Protein AF-A0A6N2B1T9-F1 (afdb_monomer)

pLDDT: mean 86.37, std 14.49, range [46.5, 98.12]

InterPro domains:
  IPR041469 Subtilisin-like protease, fibronectin type-III domain [PF17766] (3-60)

Secondary structure (DSSP, 8-state):
--SEEEEEESS-----STT-----EEEEEE----SS--EEEEEEEEE-TTSS-EEEEEEEEE-------

Radius of gyration: 16.35 Å; Cα contacts (8 Å, |Δi|>4): 71; chains: 1; bounding box: 41×28×44 Å

Sequence (69 aa):
MDEYKVSVAPHKLVIKEKYEKQSYKLRIEGLLLVDNNNLAYGSLSWVETSGKHIVKSPIVATTIRLDPL

Organism: Solanum chilense (NCBI:txid4083)

Mean predicted aligned error: 6.6 Å

Structure (mmCIF, N/CA/C/O backbone):
data_AF-A0A6N2B1T9-F1
#
_entry.id   AF-A0A6N2B1T9-F1
#
loop_
_atom_site.group_PDB
_atom_site.id
_atom_site.type_symbol
_atom_site.label_atom_id
_atom_site.label_alt_id
_atom_site.label_comp_id
_atom_site.label_asym_id
_atom_site.label_entity_id
_atom_site.label_seq_id
_atom_site.pdbx_PDB_ins_code
_atom_site.Cartn_x
_atom_site.Cartn_y
_atom_site.Cartn_z
_atom_site.occupancy
_atom_site.B_iso_or_equiv
_atom_site.auth_seq_id
_atom_site.auth_comp_id
_atom_site.auth_asym_id
_atom_site.auth_atom_id
_atom_site.pdbx_PDB_model_num
ATOM 1 N N . MET A 1 1 ? -2.946 -6.554 -18.750 1.00 46.50 1 MET A N 1
ATOM 2 C CA . MET A 1 1 ? -2.627 -6.379 -17.309 1.00 46.50 1 MET A CA 1
ATOM 3 C C . MET A 1 1 ? -1.341 -7.148 -17.004 1.00 46.50 1 MET A C 1
ATOM 5 O O . MET A 1 1 ? -1.195 -7.727 -15.937 1.00 46.50 1 MET A O 1
ATOM 9 N N . ASP A 1 2 ? -0.407 -7.146 -17.960 1.00 52.56 2 ASP A N 1
ATOM 10 C CA . ASP A 1 2 ? 0.603 -8.203 -18.102 1.00 52.56 2 ASP A CA 1
ATOM 11 C C . ASP A 1 2 ? 2.037 -7.675 -17.934 1.00 52.56 2 ASP A C 1
ATOM 13 O O . ASP A 1 2 ? 2.992 -8.412 -18.136 1.00 52.56 2 ASP A O 1
ATOM 17 N N . GLU A 1 3 ? 2.203 -6.410 -17.532 1.00 73.19 3 GLU A N 1
ATOM 18 C CA . GLU A 1 3 ? 3.522 -5.759 -17.439 1.00 73.19 3 GLU A CA 1
ATOM 19 C C . GLU A 1 3 ? 4.023 -5.577 -16.000 1.00 73.19 3 GLU A C 1
ATOM 21 O O . GLU A 1 3 ? 5.228 -5.638 -15.761 1.00 73.19 3 GLU A O 1
ATOM 26 N N . TYR A 1 4 ? 3.121 -5.408 -15.022 1.00 84.12 4 TYR A N 1
ATOM 27 C CA . TYR A 1 4 ? 3.488 -5.200 -13.618 1.00 84.12 4 TYR A CA 1
ATOM 28 C C . TYR A 1 4 ? 2.591 -5.987 -12.660 1.00 84.12 4 TYR A C 1
ATOM 30 O O . TYR A 1 4 ? 1.372 -5.812 -12.615 1.00 84.12 4 TYR A O 1
ATOM 38 N N . LYS A 1 5 ? 3.219 -6.812 -11.825 1.00 90.94 5 LYS A N 1
ATOM 39 C CA . LYS A 1 5 ? 2.614 -7.482 -10.679 1.00 90.94 5 LYS A CA 1
ATOM 40 C C . LYS A 1 5 ? 2.684 -6.565 -9.464 1.00 90.94 5 LYS A C 1
ATOM 42 O O . LYS A 1 5 ? 3.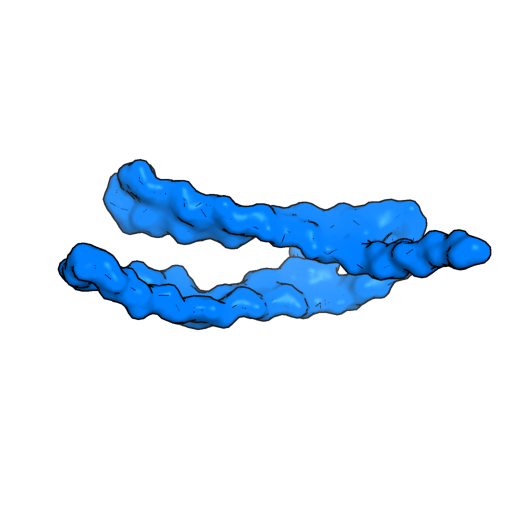763 -6.185 -9.014 1.00 90.94 5 LYS A O 1
ATOM 47 N N . VAL A 1 6 ? 1.524 -6.249 -8.898 1.00 92.00 6 VAL A N 1
ATOM 48 C CA . VAL A 1 6 ? 1.401 -5.418 -7.696 1.00 92.00 6 VAL A CA 1
ATOM 49 C C . VAL A 1 6 ? 0.864 -6.272 -6.555 1.00 92.00 6 VAL A C 1
ATOM 51 O O . VAL A 1 6 ? -0.110 -7.002 -6.720 1.00 92.00 6 VAL A O 1
ATOM 54 N N . SER A 1 7 ? 1.499 -6.198 -5.390 1.00 95.75 7 SER A N 1
ATOM 55 C CA . SER A 1 7 ? 1.067 -6.921 -4.192 1.00 95.75 7 SER A CA 1
ATOM 56 C C . SER A 1 7 ? 1.234 -6.067 -2.941 1.00 95.75 7 SER A C 1
ATOM 58 O O . SER A 1 7 ? 2.107 -5.202 -2.878 1.00 95.75 7 SER A O 1
ATOM 60 N N . VAL A 1 8 ? 0.385 -6.303 -1.941 1.00 97.94 8 VAL A N 1
ATOM 61 C CA . VAL A 1 8 ? 0.403 -5.578 -0.669 1.00 97.94 8 VAL A CA 1
ATOM 62 C C . VAL A 1 8 ? 0.323 -6.552 0.501 1.00 97.94 8 VAL A C 1
ATOM 64 O O . VAL A 1 8 ? -0.420 -7.532 0.448 1.00 97.94 8 VAL A O 1
ATOM 67 N N . ALA A 1 9 ? 1.095 -6.292 1.555 1.00 97.88 9 ALA A N 1
ATOM 68 C CA . ALA A 1 9 ? 1.075 -7.076 2.784 1.00 97.88 9 ALA A CA 1
ATOM 69 C C . ALA A 1 9 ? 1.126 -6.160 4.025 1.00 97.88 9 ALA A C 1
ATOM 71 O O . ALA A 1 9 ? 2.015 -5.307 4.098 1.00 97.88 9 ALA A O 1
ATOM 72 N N . PRO A 1 10 ? 0.221 -6.333 5.008 1.00 97.88 10 PRO A N 1
ATOM 73 C CA . PRO A 1 10 ? -0.950 -7.218 4.965 1.00 97.88 10 PRO A CA 1
ATOM 74 C C . PRO A 1 10 ? -2.001 -6.716 3.956 1.00 97.88 10 PRO A C 1
ATOM 76 O O . PRO A 1 10 ? -1.981 -5.554 3.568 1.00 97.88 10 PRO A O 1
ATOM 79 N N . HIS A 1 11 ? -2.939 -7.574 3.538 1.00 96.69 11 HIS A N 1
ATOM 80 C CA . HIS A 1 11 ? -4.027 -7.193 2.616 1.00 96.69 11 HIS A CA 1
ATOM 81 C C . HIS A 1 11 ? -5.214 -6.504 3.319 1.00 96.69 11 HIS A C 1
ATOM 83 O O . HIS A 1 11 ? -6.192 -6.125 2.679 1.00 96.69 11 HIS A O 1
ATOM 89 N N . LYS A 1 12 ? -5.178 -6.406 4.653 1.00 96.62 12 LYS A N 1
ATOM 90 C CA . LYS A 1 12 ? -6.198 -5.767 5.490 1.00 96.62 12 LYS A CA 1
ATOM 91 C C . LYS A 1 12 ? -5.509 -5.074 6.657 1.00 96.62 12 LYS A C 1
ATOM 93 O O . LYS A 1 12 ? -4.684 -5.685 7.331 1.00 96.62 12 LYS A O 1
ATOM 98 N N . LEU A 1 13 ? -5.893 -3.829 6.908 1.00 97.56 13 LEU A N 1
ATOM 99 C CA . LEU A 1 13 ? -5.471 -3.064 8.076 1.00 97.56 13 LEU A CA 1
ATOM 100 C C . LEU A 1 13 ? -6.653 -2.984 9.043 1.00 97.56 13 LEU A C 1
ATOM 102 O O . LEU A 1 13 ? -7.767 -2.654 8.636 1.00 97.56 13 LEU A O 1
ATOM 106 N N . VAL A 1 14 ? -6.425 -3.334 10.307 1.00 97.12 14 VAL A N 1
ATOM 107 C CA . VAL A 1 14 ? -7.432 -3.245 11.371 1.00 97.12 14 VAL A CA 1
ATOM 108 C C . VAL A 1 14 ? -7.018 -2.109 12.291 1.00 97.12 14 VAL A C 1
ATOM 110 O O . VAL A 1 14 ? -5.936 -2.159 12.861 1.00 97.12 14 VAL A O 1
ATOM 113 N N . ILE A 1 15 ? -7.873 -1.097 12.403 1.00 95.69 15 ILE A N 1
ATOM 114 C CA . ILE A 1 15 ? -7.684 0.075 13.260 1.00 95.69 15 ILE A CA 1
ATOM 115 C C . ILE A 1 15 ? -8.785 0.001 14.316 1.00 95.69 15 ILE A C 1
ATOM 117 O O . ILE A 1 15 ? -9.968 0.036 13.973 1.00 95.69 15 ILE A O 1
ATOM 121 N N . LYS A 1 16 ? -8.408 -0.184 15.578 1.00 96.31 16 LYS A N 1
ATOM 122 C CA . LYS A 1 16 ? -9.318 -0.356 16.717 1.00 96.31 16 LYS A CA 1
ATOM 123 C C . LYS A 1 16 ? -9.549 0.954 17.454 1.00 96.31 16 LYS A C 1
ATOM 125 O O . LYS A 1 16 ? -10.648 1.184 17.951 1.00 96.31 16 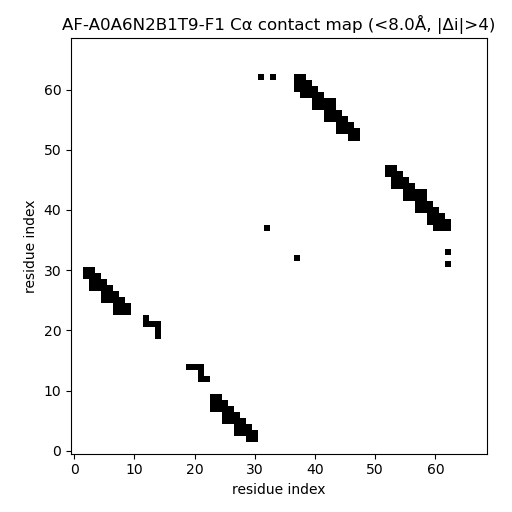LYS A O 1
ATOM 130 N N . GLU A 1 17 ? -8.525 1.801 17.512 1.00 96.75 17 GLU A N 1
ATOM 131 C CA . GLU A 1 17 ? -8.552 3.029 18.300 1.00 96.75 17 GLU A CA 1
ATOM 132 C C . GLU A 1 17 ? -8.243 4.267 17.460 1.00 96.75 17 GLU A C 1
ATOM 134 O O . GLU A 1 17 ? -7.559 4.229 16.432 1.00 96.75 17 GLU A O 1
ATOM 139 N N . LYS A 1 18 ? -8.756 5.413 17.913 1.00 96.62 18 LYS A N 1
ATOM 140 C CA . LYS A 1 18 ? -8.465 6.698 17.280 1.00 96.62 18 LYS A CA 1
ATOM 141 C C . LYS A 1 18 ? -6.957 6.956 17.356 1.00 96.62 18 LYS A C 1
ATOM 143 O O . LYS A 1 18 ? -6.368 6.835 18.422 1.00 96.62 18 LYS A O 1
ATOM 148 N N . TYR A 1 19 ? -6.367 7.369 16.234 1.00 97.31 19 TYR A N 1
ATOM 149 C CA . TYR A 1 19 ? -4.928 7.641 16.069 1.00 97.31 19 TYR A CA 1
ATOM 150 C C . TYR A 1 19 ? -4.006 6.415 16.019 1.00 97.31 19 TYR A C 1
ATOM 152 O O . TYR A 1 19 ? -2.794 6.592 15.870 1.00 97.31 19 TYR A O 1
ATOM 160 N N . GLU A 1 20 ? -4.543 5.194 16.074 1.00 98.06 20 GLU A N 1
ATOM 161 C CA . GLU A 1 20 ? -3.747 3.994 15.830 1.00 98.06 20 GLU A CA 1
ATOM 162 C C . GLU A 1 20 ? -3.150 4.033 14.415 1.00 98.06 20 GLU A C 1
ATOM 164 O O . GLU A 1 20 ? -3.833 4.311 13.424 1.00 98.06 20 GLU A O 1
ATOM 169 N N . LYS A 1 21 ? -1.845 3.771 14.327 1.00 97.56 21 LYS A N 1
ATOM 170 C CA . LYS A 1 21 ? -1.114 3.717 13.062 1.00 97.56 21 LYS A CA 1
ATOM 171 C C . LY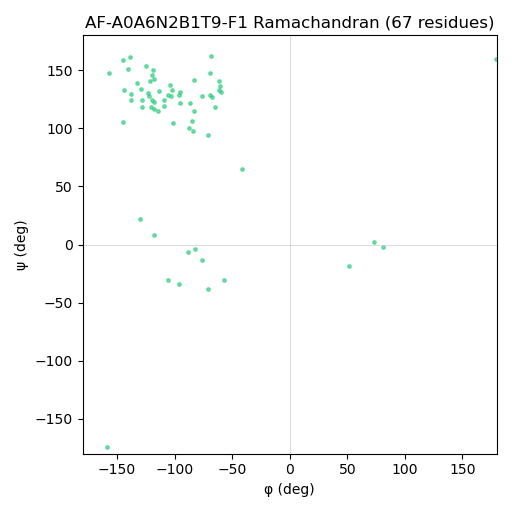S A 1 21 ? -0.899 2.267 12.673 1.00 97.56 21 LYS A C 1
ATOM 173 O O . LYS A 1 21 ? -0.437 1.464 13.476 1.00 97.56 21 LYS A O 1
ATOM 178 N N . GLN A 1 22 ? -1.182 1.970 11.415 1.00 97.94 22 GLN A N 1
ATOM 179 C CA . GLN A 1 22 ? -0.927 0.675 10.806 1.00 97.94 22 GLN A CA 1
ATOM 180 C C . GLN A 1 22 ? 0.045 0.843 9.639 1.00 97.94 22 GLN A C 1
ATOM 182 O O . GLN A 1 22 ? 0.070 1.886 8.984 1.00 97.94 22 GLN A O 1
ATOM 187 N N . SER A 1 23 ? 0.837 -0.195 9.386 1.00 97.75 23 SER A N 1
ATOM 188 C CA . SER A 1 23 ? 1.864 -0.199 8.345 1.00 97.75 23 SER A CA 1
ATOM 189 C C . SER A 1 23 ? 1.585 -1.297 7.330 1.00 97.75 23 SER A C 1
ATOM 191 O O . SER A 1 23 ? 1.116 -2.380 7.677 1.00 97.75 23 SER A O 1
ATOM 193 N N . TYR A 1 24 ? 1.919 -1.032 6.072 1.00 97.75 24 TYR A N 1
ATOM 194 C CA . TYR A 1 24 ? 1.861 -2.014 4.997 1.00 97.75 24 TYR A CA 1
ATOM 195 C C . TYR A 1 24 ? 3.085 -1.887 4.100 1.00 97.75 24 TYR A C 1
ATOM 197 O O . TYR A 1 24 ? 3.769 -0.862 4.082 1.00 97.75 24 TYR A O 1
ATOM 205 N N . LYS A 1 25 ? 3.353 -2.944 3.339 1.00 98.12 25 LYS A N 1
ATOM 206 C CA . LYS A 1 25 ? 4.395 -2.976 2.321 1.00 98.12 25 LYS A CA 1
ATOM 207 C C . LYS A 1 25 ? 3.749 -3.210 0.962 1.00 98.12 25 LYS A C 1
ATOM 209 O O . LYS A 1 25 ? 3.051 -4.204 0.781 1.00 98.12 25 LYS A O 1
ATOM 214 N N . LEU A 1 26 ? 3.981 -2.287 0.034 1.00 96.75 26 LEU A N 1
ATOM 215 C CA . LEU A 1 26 ? 3.619 -2.409 -1.375 1.00 96.75 26 LEU A CA 1
ATOM 216 C C . LEU A 1 26 ? 4.837 -2.935 -2.143 1.00 96.75 26 LEU A C 1
ATOM 218 O O . LEU A 1 26 ? 5.938 -2.40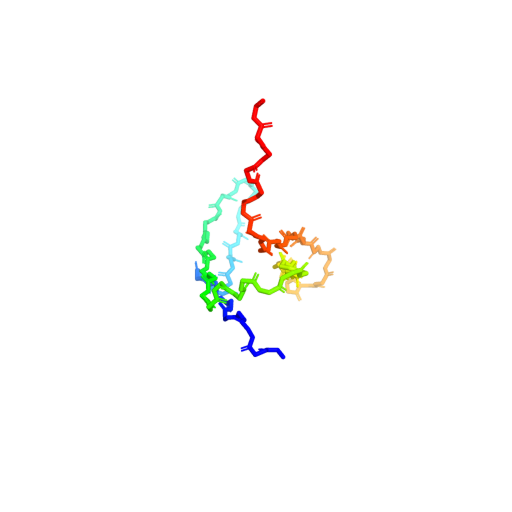9 -1.984 1.00 96.75 26 LEU A O 1
ATOM 222 N N . ARG A 1 27 ? 4.644 -3.963 -2.965 1.00 95.75 27 ARG A N 1
ATOM 223 C CA . ARG A 1 27 ? 5.668 -4.514 -3.856 1.00 95.75 27 ARG A CA 1
ATOM 224 C C . ARG A 1 27 ? 5.154 -4.458 -5.288 1.00 95.75 27 ARG A C 1
ATOM 226 O O . ARG A 1 27 ? 4.053 -4.931 -5.564 1.00 95.75 27 ARG A O 1
ATOM 233 N N . ILE A 1 28 ? 5.965 -3.883 -6.166 1.00 92.31 28 ILE A N 1
ATOM 234 C CA . ILE A 1 28 ? 5.712 -3.761 -7.600 1.00 92.31 28 ILE A CA 1
ATOM 235 C C . ILE A 1 28 ? 6.849 -4.505 -8.297 1.00 92.31 28 ILE A C 1
ATOM 237 O O . ILE A 1 28 ? 8.016 -4.231 -8.028 1.00 92.31 28 ILE A O 1
ATOM 24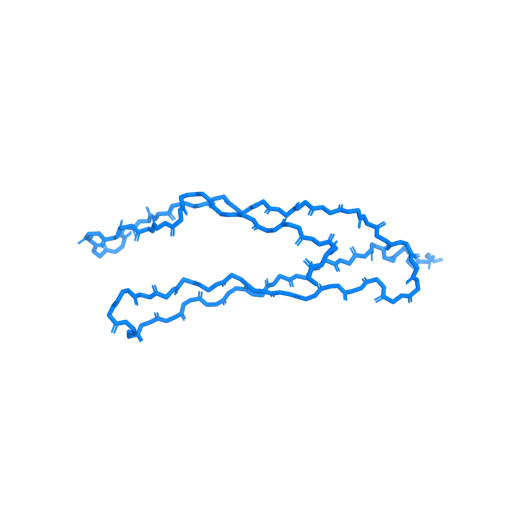1 N N . GLU A 1 29 ? 6.514 -5.472 -9.141 1.00 90.69 29 GLU A N 1
ATOM 242 C CA . GLU A 1 29 ? 7.468 -6.298 -9.881 1.00 90.69 29 GLU A CA 1
ATOM 243 C C . GLU A 1 29 ? 7.082 -6.287 -11.354 1.00 90.69 29 GLU A C 1
ATOM 245 O O . GLU A 1 29 ? 5.916 -6.471 -11.680 1.00 90.69 29 GLU A O 1
ATOM 250 N N . GLY A 1 30 ? 8.036 -6.092 -12.249 1.00 82.44 30 GLY A N 1
ATOM 251 C CA . GLY A 1 30 ? 7.785 -6.068 -13.685 1.00 82.44 30 GLY A CA 1
ATOM 252 C C . GLY A 1 30 ? 9.078 -5.809 -14.435 1.00 82.44 30 GLY A C 1
ATOM 253 O O . GLY A 1 30 ? 10.048 -5.318 -13.848 1.00 82.44 30 GLY A O 1
ATOM 254 N N . LEU A 1 31 ? 9.107 -6.168 -15.715 1.00 75.31 31 LEU A N 1
ATOM 255 C CA . LEU A 1 31 ? 10.221 -5.794 -16.573 1.00 75.31 31 LEU A CA 1
ATOM 256 C C . LEU A 1 31 ? 10.053 -4.315 -16.929 1.00 75.31 31 LEU A C 1
ATOM 258 O O . LEU A 1 31 ? 8.987 -3.904 -17.381 1.00 75.31 31 LEU A O 1
ATOM 262 N N . LEU A 1 32 ? 11.096 -3.516 -16.721 1.00 67.69 32 LEU A N 1
ATOM 263 C CA . LEU A 1 32 ? 11.103 -2.131 -17.175 1.00 67.69 32 LEU A CA 1
ATOM 264 C C . LEU A 1 32 ? 11.207 -2.148 -18.707 1.00 67.69 32 LEU A C 1
ATOM 266 O O . LEU A 1 32 ? 12.301 -2.292 -19.249 1.00 67.69 32 LEU A O 1
ATOM 270 N N . LEU A 1 33 ? 10.068 -2.091 -19.399 1.00 62.75 33 LEU A N 1
ATOM 271 C CA . LEU A 1 33 ? 10.043 -2.011 -20.857 1.00 62.75 33 LEU A CA 1
ATOM 272 C C . LEU A 1 33 ? 10.609 -0.650 -21.276 1.00 62.75 33 LEU A C 1
ATOM 274 O O . LEU A 1 33 ? 10.209 0.386 -20.749 1.00 62.75 33 LEU A O 1
ATOM 278 N N . VAL A 1 34 ? 11.609 -0.683 -22.159 1.00 54.06 34 VAL A N 1
ATOM 279 C CA . VAL A 1 34 ? 12.451 0.468 -22.527 1.00 54.06 34 VAL A CA 1
ATOM 280 C C . VAL A 1 34 ? 11.844 1.275 -23.687 1.00 54.06 34 VAL A C 1
ATOM 282 O O . VAL A 1 34 ? 12.325 2.365 -23.998 1.00 54.06 34 VAL A O 1
ATOM 285 N N . ASP A 1 35 ? 10.754 0.808 -24.294 1.00 53.69 35 ASP A N 1
ATOM 286 C CA . ASP A 1 35 ? 10.286 1.346 -25.569 1.00 53.69 35 ASP A CA 1
ATOM 287 C C . ASP A 1 35 ? 9.348 2.557 -25.416 1.00 53.69 35 ASP A C 1
ATOM 289 O O . ASP A 1 35 ? 8.144 2.440 -25.197 1.00 53.69 35 ASP A O 1
ATOM 293 N N . ASN A 1 36 ? 9.956 3.732 -25.617 1.00 52.25 36 ASN A N 1
ATOM 294 C CA . ASN A 1 36 ? 9.471 5.042 -26.087 1.00 52.25 36 ASN A CA 1
ATOM 295 C C . ASN A 1 36 ? 8.237 5.717 -25.450 1.00 52.25 36 ASN A C 1
ATOM 297 O O . ASN A 1 36 ? 8.129 6.938 -25.560 1.00 52.25 36 ASN A O 1
ATOM 301 N N . ASN A 1 37 ? 7.362 5.010 -24.733 1.00 60.00 37 ASN A N 1
ATOM 302 C CA . ASN A 1 37 ? 6.168 5.568 -24.081 1.00 60.00 37 ASN A CA 1
ATOM 303 C C . ASN A 1 37 ? 6.033 5.155 -22.599 1.00 60.00 37 ASN A C 1
ATOM 305 O O . ASN A 1 37 ? 4.938 5.212 -22.047 1.00 60.00 37 ASN A O 1
ATOM 309 N N . ASN A 1 38 ? 7.165 4.771 -21.990 1.00 67.00 38 ASN A N 1
ATOM 310 C CA . ASN A 1 38 ? 7.436 4.188 -20.661 1.00 67.00 38 ASN A CA 1
ATOM 311 C C . ASN A 1 38 ? 6.653 4.763 -19.469 1.00 67.00 38 ASN A C 1
ATOM 313 O O . ASN A 1 38 ? 7.237 5.351 -18.557 1.00 67.00 38 ASN A O 1
ATOM 317 N N . LEU A 1 39 ? 5.336 4.600 -19.454 1.00 78.44 39 LEU A N 1
ATOM 318 C CA . LEU A 1 39 ? 4.500 5.141 -18.401 1.00 78.44 39 LEU A CA 1
ATOM 319 C C . LEU A 1 39 ? 3.345 4.198 -18.099 1.00 78.44 39 LEU A C 1
ATOM 321 O O . LEU A 1 39 ? 2.370 4.114 -18.843 1.00 78.44 39 LEU A O 1
ATOM 325 N N . ALA A 1 40 ? 3.463 3.502 -16.972 1.00 83.56 40 ALA A N 1
ATOM 326 C CA . ALA A 1 40 ? 2.392 2.685 -16.432 1.00 83.56 40 ALA A CA 1
ATOM 327 C C . ALA A 1 40 ? 1.739 3.396 -15.247 1.00 83.56 40 ALA A C 1
ATOM 329 O O . ALA A 1 40 ? 2.412 3.953 -14.373 1.00 83.56 40 ALA A O 1
ATOM 330 N N . TYR A 1 41 ? 0.410 3.339 -15.214 1.00 87.88 41 TYR A N 1
ATOM 331 C CA . TYR A 1 41 ? -0.409 3.953 -14.180 1.00 87.88 41 TYR A CA 1
ATOM 332 C C . TYR A 1 41 ? -1.201 2.896 -13.421 1.00 87.88 41 TYR A C 1
ATOM 334 O O . TYR A 1 41 ? -1.730 1.948 -14.000 1.00 87.88 41 TYR A O 1
ATOM 342 N N . GLY A 1 42 ? -1.344 3.104 -12.119 1.00 90.88 42 GLY A N 1
ATOM 343 C CA . GLY A 1 42 ? -2.175 2.278 -11.261 1.00 90.88 42 GLY A CA 1
ATOM 344 C C . GLY A 1 42 ? -2.565 3.012 -9.987 1.00 90.88 42 GLY A C 1
ATOM 345 O O . GLY A 1 42 ? -2.288 4.199 -9.807 1.00 90.88 42 GLY A O 1
ATOM 346 N N . SER A 1 43 ? -3.221 2.302 -9.076 1.00 95.56 43 SER A N 1
ATOM 347 C CA . SER A 1 43 ? -3.497 2.828 -7.741 1.00 95.56 43 SER A CA 1
ATOM 348 C C . SER A 1 43 ? -3.738 1.715 -6.735 1.00 95.56 43 SER A C 1
ATOM 350 O O . SER A 1 43 ? -4.351 0.705 -7.075 1.00 95.56 43 SER A O 1
ATOM 352 N N . LEU A 1 44 ? -3.339 1.953 -5.487 1.00 96.88 44 LEU A N 1
ATOM 353 C CA . LEU A 1 44 ? -3.789 1.193 -4.325 1.00 96.88 44 LEU A CA 1
ATOM 354 C C . LEU A 1 44 ? -4.941 1.955 -3.664 1.00 96.88 44 LEU A C 1
ATOM 356 O O . LEU A 1 44 ? -4.799 3.138 -3.364 1.00 96.88 44 LEU A O 1
ATOM 360 N N . SER A 1 45 ? -6.060 1.280 -3.412 1.00 97.19 45 SER A N 1
ATOM 361 C CA . SER A 1 45 ? -7.192 1.854 -2.681 1.00 97.19 45 SER A CA 1
ATOM 362 C C . SER A 1 45 ? -7.476 1.031 -1.432 1.00 97.19 45 SER A C 1
ATOM 364 O O . SER A 1 45 ? -7.844 -0.138 -1.535 1.00 97.19 45 SER A O 1
ATOM 366 N N . TRP A 1 46 ? -7.356 1.649 -0.259 1.00 97.94 46 TRP A N 1
ATOM 367 C CA . TRP A 1 46 ? -7.887 1.092 0.980 1.00 97.94 46 TRP A CA 1
ATOM 368 C C . TRP A 1 46 ? -9.354 1.477 1.097 1.00 97.94 46 TRP A C 1
ATOM 370 O O . TRP A 1 46 ? -9.681 2.638 1.343 1.00 97.94 46 TRP A O 1
ATOM 380 N N . VAL A 1 47 ? -10.229 0.499 0.884 1.00 97.56 47 VAL A N 1
ATOM 381 C CA . VAL A 1 47 ? -11.676 0.658 1.032 1.00 97.56 47 VAL A CA 1
ATOM 382 C C . VAL A 1 47 ? -12.057 0.186 2.427 1.00 97.56 47 VAL A C 1
ATOM 384 O O . VAL A 1 47 ? -11.778 -0.956 2.803 1.00 97.56 47 VAL A O 1
ATOM 387 N N . GLU A 1 48 ? -12.666 1.067 3.217 1.00 96.94 48 GLU A N 1
ATOM 388 C CA . GLU A 1 48 ? -13.227 0.668 4.502 1.00 96.94 48 GLU A CA 1
ATOM 389 C C . GLU A 1 48 ? -14.321 -0.386 4.282 1.00 96.94 48 GLU A C 1
ATOM 391 O O . GLU A 1 48 ? -15.122 -0.264 3.362 1.00 96.94 48 GLU A O 1
ATOM 396 N N . THR A 1 49 ? -14.402 -1.403 5.144 1.00 94.06 49 THR A N 1
ATOM 397 C CA . THR A 1 49 ? -15.393 -2.493 5.004 1.00 94.06 49 THR A CA 1
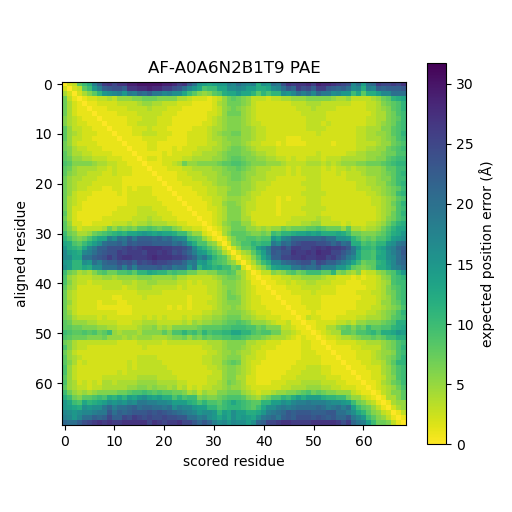ATOM 398 C C . THR A 1 49 ? -16.841 -1.975 4.962 1.00 94.06 49 THR A C 1
ATOM 400 O O . THR A 1 49 ? -17.683 -2.571 4.302 1.00 94.06 49 THR A O 1
ATOM 403 N N . SER A 1 50 ? -17.133 -0.857 5.639 1.00 92.94 50 SER A N 1
ATOM 404 C CA . SER A 1 50 ? -18.445 -0.190 5.612 1.00 92.94 50 SER A CA 1
ATOM 405 C C . SER A 1 50 ? -18.709 0.609 4.324 1.00 92.94 50 SER A C 1
ATOM 407 O O . SER A 1 50 ? -19.837 1.031 4.088 1.00 92.94 50 SER A O 1
ATOM 409 N N . GLY A 1 51 ? -17.677 0.852 3.508 1.00 89.94 51 GLY A N 1
ATOM 410 C CA . GLY A 1 51 ? -17.721 1.650 2.281 1.00 89.94 51 GLY A CA 1
ATOM 411 C C . GLY A 1 51 ? -17.654 3.167 2.487 1.00 89.94 51 GLY A C 1
ATOM 412 O O . GLY A 1 51 ? -17.635 3.904 1.504 1.00 89.94 51 GLY A O 1
ATOM 413 N N . LYS A 1 52 ? -17.604 3.656 3.735 1.00 95.69 52 LYS A N 1
ATOM 414 C CA . LYS A 1 52 ? -17.682 5.095 4.040 1.00 95.69 52 LYS A CA 1
ATOM 415 C C . LYS A 1 52 ? -16.432 5.877 3.629 1.00 95.69 52 LYS A C 1
ATOM 417 O O . LYS A 1 52 ? -16.553 7.012 3.172 1.00 95.69 52 LYS A O 1
ATOM 422 N N . HIS A 1 53 ? -15.245 5.296 3.793 1.00 96.12 53 HIS A N 1
ATOM 423 C CA . HIS A 1 53 ? -13.986 5.948 3.438 1.00 96.12 53 HIS A CA 1
ATOM 424 C C . HIS A 1 53 ? -13.201 5.135 2.408 1.00 96.12 53 HIS A C 1
ATOM 426 O O . HIS A 1 53 ? -13.116 3.907 2.482 1.00 96.12 53 HIS A O 1
ATOM 432 N N . ILE A 1 54 ? -12.582 5.852 1.469 1.00 97.50 54 ILE A N 1
ATOM 433 C CA . ILE A 1 54 ? -11.654 5.298 0.485 1.00 97.50 54 ILE A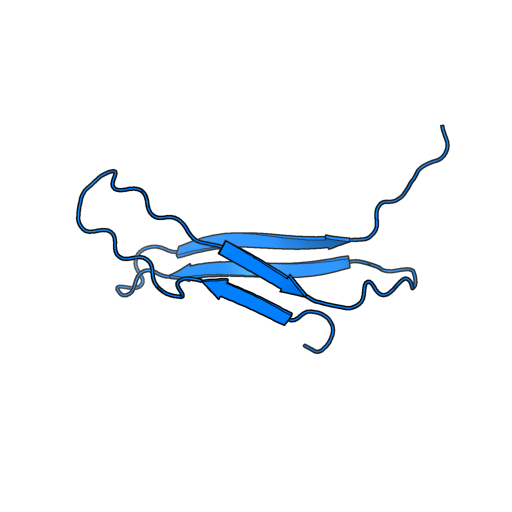 CA 1
ATOM 434 C C . ILE A 1 54 ? -10.378 6.134 0.525 1.00 97.50 54 ILE A C 1
ATOM 436 O O . ILE A 1 54 ? -10.401 7.327 0.228 1.00 97.50 54 ILE A O 1
ATOM 440 N N . VAL A 1 55 ? -9.257 5.499 0.862 1.00 97.50 55 VAL A N 1
ATOM 441 C CA . VAL A 1 55 ? -7.930 6.117 0.775 1.00 97.50 55 VAL A CA 1
ATOM 442 C C . VAL A 1 55 ? -7.255 5.597 -0.487 1.00 97.50 55 VAL A C 1
ATOM 444 O O . VAL A 1 55 ? -6.827 4.444 -0.529 1.00 97.50 55 VAL A O 1
ATOM 447 N N . LYS A 1 56 ? -7.193 6.433 -1.529 1.00 97.75 56 LYS A N 1
ATOM 448 C CA . LYS A 1 56 ? -6.604 6.087 -2.830 1.00 97.75 56 LYS A CA 1
ATOM 449 C C . LYS A 1 56 ? -5.217 6.706 -2.983 1.00 97.75 56 LYS A C 1
ATOM 451 O O . LYS A 1 56 ? -5.059 7.918 -2.863 1.00 97.75 56 LYS A O 1
ATOM 456 N N . SER A 1 57 ? -4.237 5.878 -3.318 1.00 97.44 57 SER A N 1
ATOM 457 C CA . SER A 1 57 ? -2.854 6.270 -3.579 1.00 97.44 57 SER A CA 1
ATOM 458 C C . SER A 1 57 ? -2.488 5.933 -5.030 1.00 97.44 57 SER A C 1
ATOM 460 O O . SER A 1 57 ? -2.524 4.753 -5.393 1.00 97.44 57 SER A O 1
ATOM 462 N N . PRO A 1 58 ? -2.174 6.926 -5.884 1.00 96.19 58 PRO A N 1
ATOM 463 C CA . PRO A 1 58 ? -1.743 6.673 -7.256 1.00 96.19 58 PRO A CA 1
ATOM 464 C C . PRO A 1 58 ? -0.351 6.029 -7.291 1.00 96.19 58 PR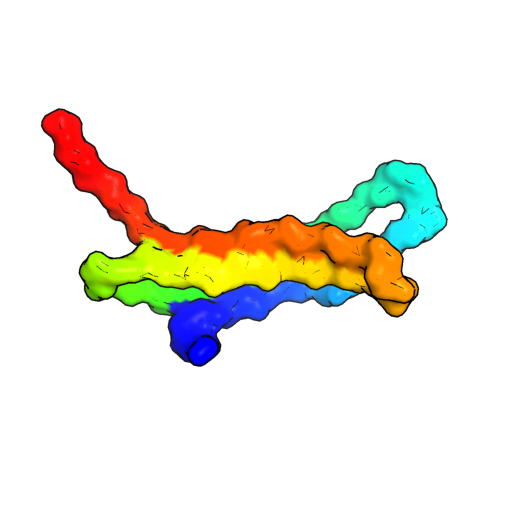O A C 1
ATOM 466 O O . PRO A 1 58 ? 0.493 6.295 -6.437 1.00 96.19 58 PRO A O 1
ATOM 469 N N . ILE A 1 59 ? -0.122 5.185 -8.293 1.00 92.75 59 ILE A N 1
ATOM 470 C CA . ILE A 1 59 ? 1.153 4.522 -8.577 1.00 92.75 59 ILE A CA 1
ATOM 471 C C . ILE A 1 59 ? 1.538 4.881 -10.008 1.00 92.75 59 ILE A C 1
ATOM 473 O O . ILE A 1 59 ? 0.721 4.743 -10.920 1.00 92.75 59 ILE A O 1
ATOM 477 N N . VAL A 1 60 ? 2.780 5.320 -10.194 1.00 89.06 60 VAL A N 1
ATOM 478 C CA . VAL A 1 60 ? 3.356 5.624 -11.505 1.00 89.06 60 VAL A CA 1
ATOM 479 C C . VAL A 1 60 ? 4.684 4.889 -11.619 1.00 89.06 60 VAL A C 1
ATOM 481 O O . VAL A 1 60 ? 5.554 5.062 -10.765 1.00 89.06 60 VAL A O 1
ATOM 484 N N . ALA A 1 61 ? 4.833 4.068 -12.656 1.00 84.88 61 ALA A N 1
ATOM 485 C CA . ALA A 1 61 ? 6.110 3.470 -13.028 1.00 84.88 61 ALA A CA 1
ATOM 486 C C . ALA A 1 61 ? 6.587 4.116 -14.331 1.00 84.88 61 ALA A C 1
ATOM 488 O O . ALA A 1 61 ? 5.854 4.142 -15.319 1.00 84.88 61 ALA A O 1
ATOM 489 N N . THR A 1 62 ? 7.795 4.675 -14.299 1.00 83.19 62 THR A N 1
ATOM 490 C CA . THR A 1 62 ? 8.397 5.414 -15.411 1.00 83.19 62 THR A CA 1
ATOM 491 C C . THR A 1 62 ? 9.903 5.186 -15.453 1.00 83.19 62 THR A C 1
ATOM 493 O O . THR A 1 62 ? 10.514 4.823 -14.445 1.00 83.19 62 THR A O 1
ATOM 496 N N . THR A 1 63 ? 10.511 5.417 -16.612 1.00 78.19 63 THR A N 1
ATOM 497 C CA . THR A 1 63 ? 11.969 5.483 -16.747 1.00 78.19 63 THR A CA 1
ATOM 498 C C . THR A 1 63 ? 12.477 6.869 -16.372 1.00 78.19 63 THR A C 1
ATOM 500 O O . THR A 1 63 ? 11.876 7.878 -16.742 1.00 78.19 63 THR A O 1
ATOM 503 N N . ILE A 1 64 ? 13.623 6.931 -15.696 1.00 75.19 64 ILE A N 1
ATOM 504 C CA . ILE A 1 64 ? 14.320 8.197 -15.454 1.00 75.19 64 ILE A CA 1
ATOM 505 C C . ILE A 1 64 ? 14.771 8.745 -16.811 1.00 75.19 64 ILE A C 1
ATOM 507 O O . ILE A 1 64 ? 15.558 8.105 -17.506 1.00 75.19 64 ILE A O 1
ATOM 511 N N . ARG A 1 65 ? 14.273 9.924 -17.191 1.00 70.44 65 ARG A N 1
ATOM 512 C CA . ARG A 1 65 ? 14.864 10.694 -18.287 1.00 70.44 65 ARG A CA 1
ATOM 513 C C . ARG A 1 65 ? 16.039 11.469 -17.710 1.00 70.44 65 ARG A C 1
ATOM 515 O O . ARG A 1 65 ? 15.850 12.293 -16.820 1.00 70.44 65 ARG A O 1
ATOM 522 N N . LEU A 1 66 ? 17.246 11.147 -18.163 1.00 69.00 66 LEU A N 1
ATOM 523 C CA . LEU A 1 66 ? 18.404 11.997 -17.929 1.00 69.00 66 LEU A CA 1
ATOM 524 C C . LEU A 1 66 ? 18.374 13.061 -19.024 1.00 69.00 66 LEU A C 1
ATOM 526 O O . LEU A 1 66 ? 18.769 12.788 -20.157 1.00 69.00 66 LEU A O 1
ATOM 530 N N . ASP A 1 67 ? 17.852 14.240 -18.709 1.00 71.56 67 ASP A N 1
ATOM 531 C CA . ASP A 1 67 ? 18.047 15.381 -19.595 1.00 71.56 67 ASP A CA 1
ATOM 532 C C . ASP A 1 67 ? 19.540 15.764 -19.525 1.00 71.56 67 ASP A C 1
ATOM 534 O O . ASP A 1 67 ? 20.084 15.865 -18.418 1.00 71.56 67 ASP A O 1
ATOM 538 N N . PRO A 1 68 ? 20.247 15.903 -20.664 1.00 67.75 68 PRO A N 1
ATOM 539 C CA . PRO A 1 68 ? 21.626 16.376 -20.658 1.00 67.75 68 PRO A CA 1
ATOM 540 C C . PRO A 1 68 ? 21.690 17.787 -20.060 1.00 67.75 68 PRO A C 1
ATOM 542 O O . PRO A 1 68 ? 20.841 18.620 -20.379 1.00 67.75 68 PRO A O 1
ATOM 545 N N . LEU A 1 69 ? 22.683 18.022 -19.194 1.00 62.03 69 LEU A N 1
ATOM 546 C CA . LEU A 1 69 ? 22.995 19.339 -18.620 1.00 62.03 69 LEU A CA 1
ATOM 547 C C . LEU A 1 69 ? 23.345 20.371 -19.698 1.00 62.03 69 LEU A C 1
ATOM 549 O O . LEU A 1 69 ? 24.056 19.992 -20.658 1.00 62.03 69 LEU A O 1
#

Solvent-accessible surface area (backbone atoms only — not comparable to full-atom values): 4876 Å² total; per-residue (Å²): 135,86,59,60,53,72,48,58,45,63,88,70,86,86,75,91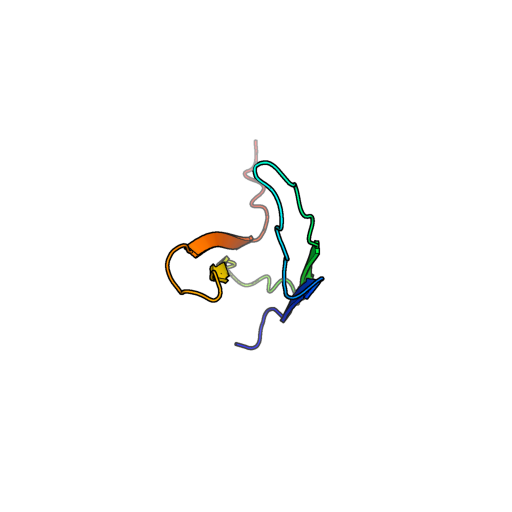,54,91,89,61,83,83,82,71,47,81,46,79,47,61,73,84,66,82,72,93,69,48,67,48,77,52,66,54,68,52,66,41,95,88,65,84,48,73,53,74,44,81,41,78,51,66,71,88,78,80,75,83,130

Foldseek 3Di:
DPFKDKDKPPPDDDDDDPPDDDDMDIDIDGDQDPPDPRKDKDWDWDADPVRPDIDIDIDIGGDDDDDDD

Nearest PDB structures (foldseek):
  7pkq-assembly1_c  TM=3.855E-01  e=9.155E+00  Chlamydomonas reinhardtii